Protein AF-A0A0G1UKT7-F1 (afdb_monomer_lite)

Organism: NCBI:txid1618365

Foldseek 3Di:
DDDDDDDDDDDDDDDDPPPPPVCPPLPPPVVLQVVQVVVPPPDWQLLPPPVLCVQQPVCSVVSSLQLCVQPVSTLFHFDPPDPFWTFTASNRNTDGPPPQLVLVCLVVVAQLNVQQVVLCVVVVHRGLSVCSVVSVSVSNSSRRVSCSPSRNVSRSLSVVCVVVVNFPCVRRVPSCVVSVHD

Radius of gyration: 24.05 Å; chains: 1; bounding box: 64×57×77 Å

Secondary structure (DSSP, 8-state):
------------------------PPPPHHHHHHHHHTT--S---GGGSTHHHHHHGGGHHHHHHHHHHHHTT-TT-EEEEETTEEEETTTTEEE-TTT-HHHHHHHTT-TTHHHHHHHHHHHT-SSHHHHHHTT-HHHHHHHHHHHHSHHHHHHHHHHHHHHTTT-STTT-HHHHHHTT--

Sequence (182 aa):
MMLVFGLVAIAIGFSGGKVEANARSKPEPTAVIQKVSKMNDGSINVCDDPWMEKTFGARVSEAKCVCMKESSGRKAVVGTVAFNETSVGGFQLNIEPGSMKDVMIVDAGLPGAQGLKDIYEKNGVKSCWETLAQGLSGAWAECVSVLSKPKVNFSAAKYLLDASGGKWSEHWPTAAEMCNLP

Structure (mmCIF, N/CA/C/O backbone):
data_AF-A0A0G1UKT7-F1
#
_entry.id   AF-A0A0G1UKT7-F1
#
loop_
_atom_site.group_PDB
_atom_site.id
_atom_site.type_symbol
_atom_site.label_atom_id
_atom_site.label_alt_id
_atom_site.label_comp_id
_atom_site.label_asym_id
_atom_site.label_entity_id
_atom_site.label_seq_id
_atom_site.pdbx_PDB_ins_code
_atom_site.Cartn_x
_atom_site.Cartn_y
_atom_site.Cartn_z
_atom_site.occupancy
_atom_site.B_iso_or_equiv
_atom_site.auth_seq_id
_atom_site.auth_comp_id
_atom_site.auth_asym_id
_atom_site.auth_atom_id
_atom_site.pdbx_PDB_model_num
ATOM 1 N N . MET A 1 1 ? -46.631 37.286 61.174 1.00 36.50 1 MET A N 1
ATOM 2 C CA . MET A 1 1 ? -45.785 36.076 61.255 1.00 36.50 1 MET A CA 1
ATOM 3 C C . MET A 1 1 ? -44.414 36.421 60.706 1.00 36.50 1 MET A C 1
ATOM 5 O O . MET A 1 1 ? -44.333 36.968 59.617 1.00 36.50 1 MET A O 1
ATOM 9 N N . MET A 1 2 ? -43.385 36.194 61.520 1.00 28.42 2 MET A N 1
ATOM 10 C CA . MET A 1 2 ? -41.963 36.348 61.206 1.00 28.42 2 MET A CA 1
ATOM 11 C C . MET A 1 2 ? -41.541 35.459 60.024 1.00 28.42 2 MET A C 1
ATOM 13 O O . MET A 1 2 ? -41.999 34.323 59.951 1.00 28.42 2 MET A O 1
ATOM 17 N N . LEU A 1 3 ? -40.613 35.927 59.179 1.00 34.88 3 LEU A N 1
ATOM 18 C CA . LEU A 1 3 ? -39.199 35.513 59.234 1.00 34.88 3 LEU A CA 1
ATOM 19 C C . LEU A 1 3 ? -38.354 36.258 58.181 1.00 34.88 3 LEU A C 1
ATOM 21 O O . LEU A 1 3 ? -38.526 36.103 56.977 1.00 34.88 3 LEU A O 1
ATOM 25 N N . VAL A 1 4 ? -37.431 37.068 58.698 1.00 33.91 4 VAL A N 1
ATOM 26 C CA . VAL A 1 4 ? -36.235 37.603 58.041 1.00 33.91 4 VAL A CA 1
ATOM 27 C C . VAL A 1 4 ? -35.170 36.513 58.056 1.00 33.91 4 VAL A C 1
ATOM 29 O O . VAL A 1 4 ? -34.879 36.045 59.145 1.00 33.91 4 VAL A O 1
ATOM 32 N N . PHE A 1 5 ? -34.567 36.183 56.912 1.00 38.03 5 PHE A N 1
ATOM 33 C CA . PHE A 1 5 ? -33.183 35.699 56.729 1.00 38.03 5 PHE A CA 1
ATOM 34 C C . PHE A 1 5 ? -32.898 35.858 55.221 1.00 38.03 5 PHE A C 1
ATOM 36 O O . PHE A 1 5 ? -33.716 35.453 54.408 1.00 38.03 5 PHE A O 1
ATOM 43 N N . GLY A 1 6 ? -31.856 36.511 54.720 1.00 31.06 6 GLY A N 1
ATOM 44 C CA . GLY A 1 6 ? -30.501 36.685 55.221 1.00 31.06 6 GLY A CA 1
ATOM 45 C C . GLY A 1 6 ? -29.586 36.306 54.055 1.00 31.06 6 GLY A C 1
ATOM 46 O O . GLY A 1 6 ? -29.458 35.128 53.737 1.00 31.06 6 GLY A O 1
ATOM 47 N N . LEU A 1 7 ? -29.020 37.304 53.369 1.00 37.72 7 LEU A N 1
ATOM 48 C CA . LEU A 1 7 ? -27.979 37.119 52.355 1.00 37.72 7 LEU A CA 1
ATOM 49 C C . LEU A 1 7 ? -26.794 36.397 53.001 1.00 37.72 7 LEU A C 1
ATOM 51 O O . LEU A 1 7 ? -26.145 36.953 53.885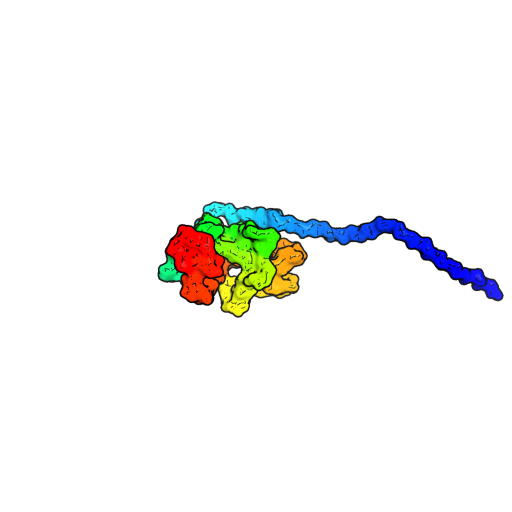 1.00 37.72 7 LEU A O 1
ATOM 55 N N . VAL A 1 8 ? -26.496 35.186 52.538 1.00 35.38 8 VAL A N 1
ATOM 56 C CA . VAL A 1 8 ? -25.230 34.517 52.833 1.00 35.38 8 VAL A CA 1
ATOM 57 C C . VAL A 1 8 ? -24.487 34.351 51.516 1.00 35.38 8 VAL A C 1
ATOM 59 O O . VAL A 1 8 ? -24.744 33.437 50.737 1.00 35.38 8 VAL A O 1
ATOM 62 N N . ALA A 1 9 ? -23.561 35.274 51.267 1.00 39.56 9 ALA A N 1
ATOM 63 C CA . ALA A 1 9 ? -22.459 35.038 50.354 1.00 39.56 9 ALA A CA 1
ATOM 64 C C . ALA A 1 9 ? -21.506 34.049 51.035 1.00 39.56 9 ALA A C 1
ATOM 66 O O . ALA A 1 9 ? -20.889 34.383 52.046 1.00 39.56 9 ALA A O 1
ATOM 67 N N . ILE A 1 10 ? -21.395 32.835 50.498 1.00 40.12 10 ILE A N 1
ATOM 68 C CA . ILE A 1 10 ? -20.317 31.920 50.868 1.00 40.12 10 ILE A CA 1
ATOM 69 C C . ILE A 1 10 ? -19.305 31.939 49.730 1.00 40.12 10 ILE A C 1
ATOM 71 O O . ILE A 1 10 ? -19.511 31.343 48.675 1.00 40.12 10 ILE A O 1
ATOM 75 N N . ALA A 1 11 ? -18.198 32.637 49.965 1.00 37.09 11 ALA A N 1
ATOM 76 C CA . ALA A 1 11 ? -16.951 32.358 49.280 1.00 37.09 11 ALA A CA 1
ATOM 77 C C . ALA A 1 11 ? -16.441 31.002 49.790 1.00 37.09 11 ALA A C 1
ATOM 79 O O . ALA A 1 11 ? -16.082 30.879 50.960 1.00 37.09 11 ALA A O 1
ATOM 80 N N . ILE A 1 12 ? -16.425 29.985 48.927 1.00 44.62 12 ILE A N 1
ATOM 81 C CA . ILE A 1 12 ? -15.667 28.755 49.173 1.00 44.62 12 ILE A CA 1
ATOM 82 C C . ILE A 1 12 ? -14.502 28.768 48.194 1.00 44.62 12 ILE A C 1
ATOM 84 O O . ILE A 1 12 ? -14.687 28.783 46.978 1.00 44.62 12 ILE A O 1
ATOM 88 N N . GLY A 1 13 ? -13.304 28.866 48.765 1.00 30.31 13 GLY A N 1
ATOM 89 C CA . GLY A 1 13 ? -12.041 28.904 48.053 1.00 30.31 13 GLY A CA 1
ATOM 90 C C . GLY A 1 13 ? -11.736 27.615 47.294 1.00 30.31 13 GLY A C 1
ATOM 91 O O . GLY A 1 13 ? -12.245 26.534 47.587 1.00 30.31 13 GLY A O 1
ATOM 92 N N . PHE A 1 14 ? -10.855 27.771 46.313 1.00 39.81 14 PHE A N 1
ATOM 93 C CA . PHE A 1 14 ? -10.220 26.704 45.561 1.00 39.81 14 PHE A CA 1
ATOM 94 C C . PHE A 1 14 ? -9.564 25.682 46.499 1.00 39.81 14 PHE A C 1
ATOM 96 O O . PHE A 1 14 ? -8.673 26.025 47.272 1.00 39.81 14 PHE A O 1
ATOM 103 N N . SER A 1 15 ? -9.927 24.411 46.356 1.00 32.94 15 SER A N 1
ATOM 104 C CA . SER A 1 15 ? -8.996 23.315 46.606 1.00 32.94 15 SER A CA 1
ATOM 105 C C . SER A 1 15 ? -9.267 22.208 45.596 1.00 32.94 15 SER A C 1
ATOM 107 O O . SER A 1 15 ? -10.415 21.859 45.324 1.00 32.94 15 SER A O 1
ATOM 109 N N . GLY A 1 16 ? -8.195 21.755 44.952 1.00 35.09 16 GLY A N 1
ATOM 110 C CA . GLY A 1 16 ? -8.222 20.936 43.751 1.00 35.09 16 GLY A CA 1
ATOM 111 C C . GLY A 1 16 ? -8.962 19.616 43.931 1.00 35.09 16 GLY A C 1
ATOM 112 O O . GLY A 1 16 ? -8.442 18.674 44.515 1.00 35.09 16 GLY A O 1
ATOM 113 N N . GLY A 1 17 ? -10.142 19.523 43.326 1.00 28.03 17 GLY A N 1
ATOM 114 C CA . GLY A 1 17 ? -10.730 18.262 42.902 1.00 28.03 17 GLY A CA 1
ATOM 115 C C . GLY A 1 17 ? -10.344 18.034 41.451 1.00 28.03 17 GLY A C 1
ATOM 116 O O . GLY A 1 17 ? -11.034 18.495 40.545 1.00 28.03 17 GLY A O 1
ATOM 117 N N . LYS A 1 18 ? -9.206 17.376 41.227 1.00 31.67 18 LYS A N 1
ATOM 118 C CA . LYS A 1 18 ? -8.837 16.840 39.918 1.00 31.67 18 LYS A CA 1
ATOM 119 C C . LYS A 1 18 ? -9.971 15.892 39.536 1.00 31.67 18 LYS A C 1
ATOM 121 O O . LYS A 1 18 ? -10.124 14.840 40.146 1.00 31.67 18 LYS A O 1
ATOM 126 N N . VAL A 1 19 ? -10.809 16.301 38.587 1.00 34.84 19 VAL A N 1
ATOM 127 C CA . VAL A 1 19 ? -11.704 15.371 37.909 1.00 34.84 19 VAL A CA 1
ATOM 128 C C . VAL A 1 19 ? -10.750 14.414 37.214 1.00 34.84 19 VAL A C 1
ATOM 130 O O . VAL A 1 19 ? -10.152 14.757 36.193 1.00 34.84 19 VAL A O 1
ATOM 133 N N . GLU A 1 20 ? -10.491 13.265 37.832 1.00 33.34 20 GLU A N 1
ATOM 134 C CA . GLU A 1 20 ? -9.871 12.144 37.152 1.00 33.34 20 GLU A CA 1
ATOM 135 C C . GLU A 1 20 ? -10.881 11.720 36.094 1.00 33.34 20 GLU A C 1
ATOM 137 O O . GLU A 1 20 ? -11.728 10.851 36.289 1.00 33.34 20 GLU A O 1
ATOM 142 N N . ALA A 1 21 ? -10.816 12.405 34.948 1.00 34.12 21 ALA A N 1
ATOM 143 C CA . ALA A 1 21 ? -11.120 11.784 33.686 1.00 34.12 21 ALA A CA 1
ATOM 144 C C . ALA A 1 21 ? -10.434 10.428 33.771 1.00 34.12 21 ALA A C 1
ATOM 146 O O . ALA A 1 21 ? -9.212 10.364 33.920 1.00 34.12 21 ALA A O 1
ATOM 147 N N . ASN A 1 22 ? -11.243 9.373 33.795 1.00 32.97 22 ASN A N 1
ATOM 148 C CA . ASN A 1 22 ? -10.787 8.006 33.700 1.00 32.97 22 ASN A CA 1
ATOM 149 C C . ASN A 1 22 ? -10.136 7.895 32.320 1.00 32.97 22 ASN A C 1
ATOM 151 O O . ASN A 1 22 ? -10.758 7.499 31.334 1.00 32.97 22 ASN A O 1
ATOM 155 N N . ALA A 1 23 ? -8.898 8.379 32.238 1.00 34.91 23 ALA A N 1
ATOM 156 C CA . ALA A 1 23 ? -7.971 8.193 31.159 1.00 34.91 23 ALA A CA 1
ATOM 157 C C . ALA A 1 23 ? -7.637 6.716 31.241 1.00 34.91 23 ALA A C 1
ATOM 159 O O . ALA A 1 23 ? -6.604 6.321 31.774 1.00 34.91 23 ALA A O 1
ATOM 160 N N . ARG A 1 24 ? -8.583 5.899 30.766 1.00 35.97 24 ARG A N 1
ATOM 161 C CA . ARG A 1 24 ? -8.331 4.545 30.318 1.00 35.97 24 ARG A CA 1
ATOM 162 C C . ARG A 1 24 ? -7.143 4.718 29.395 1.00 35.97 24 ARG A C 1
ATOM 164 O O . ARG A 1 24 ? -7.291 5.301 28.320 1.00 35.97 24 ARG A O 1
ATOM 171 N N . SER A 1 25 ? -5.964 4.410 29.926 1.00 40.16 25 SER A N 1
ATOM 172 C CA . SER A 1 25 ? -4.689 4.699 29.297 1.00 40.16 25 SER A CA 1
ATOM 173 C C . SER A 1 25 ? -4.819 4.219 27.866 1.00 40.16 25 SER A C 1
ATOM 175 O O . SER A 1 25 ? -5.184 3.060 27.640 1.00 40.16 25 SER A O 1
ATOM 177 N N . LYS A 1 26 ? -4.667 5.142 26.902 1.00 40.84 26 LYS A N 1
ATOM 178 C CA . LYS A 1 26 ? -4.658 4.762 25.489 1.00 40.84 26 LYS A CA 1
ATOM 179 C C . LYS A 1 26 ? -3.695 3.580 25.416 1.00 40.84 26 LYS A C 1
ATOM 181 O O . LYS A 1 26 ? -2.580 3.736 25.919 1.00 40.84 26 LYS A O 1
ATOM 186 N N . PRO A 1 27 ? -4.120 2.401 24.929 1.00 40.78 27 PRO A N 1
ATOM 187 C CA . PRO A 1 27 ? -3.204 1.280 24.850 1.00 40.78 27 PRO A CA 1
ATOM 188 C C . PRO A 1 27 ? -1.996 1.782 24.075 1.00 40.78 27 PRO A C 1
ATOM 190 O O . PRO A 1 27 ? -2.161 2.325 22.980 1.00 40.78 27 PRO A O 1
ATOM 193 N N . GLU A 1 28 ? -0.818 1.713 24.700 1.00 40.47 28 GLU A N 1
ATOM 194 C CA . GLU A 1 28 ? 0.398 2.211 24.075 1.00 40.47 28 GLU A CA 1
ATOM 195 C C . GLU A 1 28 ? 0.493 1.581 22.681 1.00 40.47 28 GLU A C 1
ATOM 197 O O . GLU A 1 28 ? 0.235 0.374 22.560 1.00 40.47 28 GLU A O 1
ATOM 202 N N . PRO A 1 29 ? 0.834 2.355 21.634 1.00 45.88 29 PRO A N 1
ATOM 203 C CA . PRO A 1 29 ? 0.966 1.841 20.271 1.00 45.88 29 PRO A CA 1
ATOM 204 C C . PRO A 1 29 ? 1.728 0.508 20.238 1.00 45.88 29 PRO A C 1
ATOM 206 O O . PRO A 1 29 ? 1.308 -0.443 19.582 1.00 45.88 29 PRO A O 1
ATOM 209 N N . THR A 1 30 ? 2.752 0.389 21.084 1.00 43.41 30 THR A N 1
ATOM 210 C CA . THR A 1 30 ? 3.555 -0.804 21.364 1.00 43.41 30 THR A CA 1
ATOM 211 C C . THR A 1 30 ? 2.744 -2.071 21.665 1.00 43.41 30 THR A C 1
ATOM 213 O O . THR A 1 30 ? 3.028 -3.126 21.100 1.00 43.41 30 THR A O 1
ATOM 216 N N . ALA A 1 31 ? 1.722 -2.009 22.522 1.00 40.12 31 ALA A N 1
ATOM 217 C CA . ALA A 1 31 ? 0.945 -3.180 22.938 1.00 40.12 31 ALA A CA 1
ATOM 218 C C . ALA A 1 31 ? 0.014 -3.688 21.823 1.00 40.12 31 ALA A C 1
ATOM 220 O O . ALA A 1 31 ? -0.201 -4.895 21.678 1.00 40.12 31 ALA A O 1
ATOM 221 N N . VAL A 1 32 ? -0.512 -2.777 20.999 1.00 48.88 32 VAL A N 1
ATOM 222 C CA . VAL A 1 32 ? -1.341 -3.145 19.844 1.00 48.88 32 VAL A CA 1
ATOM 223 C C . VAL A 1 32 ? -0.471 -3.662 18.697 1.00 48.88 32 VAL A C 1
ATOM 225 O O . VAL A 1 32 ? -0.798 -4.694 18.111 1.00 48.88 32 VAL A O 1
ATOM 228 N N . ILE A 1 33 ? 0.688 -3.037 18.460 1.00 48.47 33 ILE A N 1
ATOM 229 C CA . ILE A 1 33 ? 1.717 -3.512 17.523 1.00 48.47 33 ILE A CA 1
ATOM 230 C C . ILE A 1 33 ? 2.153 -4.940 17.886 1.00 48.47 33 ILE A C 1
ATOM 232 O O . ILE A 1 33 ? 2.170 -5.815 17.025 1.00 48.47 33 ILE A O 1
ATOM 236 N N . GLN A 1 34 ? 2.408 -5.233 19.167 1.00 42.84 34 GLN A N 1
ATOM 237 C CA . GLN A 1 34 ? 2.779 -6.582 19.619 1.00 42.84 34 GLN A CA 1
ATOM 238 C C . GLN A 1 34 ? 1.695 -7.639 19.359 1.00 42.84 34 GLN A C 1
ATOM 240 O O . GLN A 1 34 ? 2.024 -8.796 19.086 1.00 42.84 34 GLN A O 1
ATOM 245 N N . LYS A 1 35 ? 0.408 -7.273 19.425 1.00 46.91 35 LYS A N 1
ATOM 246 C CA . LYS A 1 35 ? -0.701 -8.199 19.146 1.00 46.91 35 LYS A CA 1
ATOM 247 C C . LYS A 1 35 ? -0.808 -8.532 17.655 1.00 46.91 35 LYS A C 1
ATOM 249 O O . LYS A 1 35 ? -1.110 -9.675 17.323 1.00 46.91 35 LYS A O 1
ATOM 254 N N . VAL A 1 36 ? -0.512 -7.573 16.774 1.00 48.56 36 VAL A N 1
ATOM 255 C CA . VAL A 1 36 ? -0.452 -7.795 15.318 1.00 48.56 36 VAL A CA 1
ATOM 256 C C . VAL A 1 36 ? 0.793 -8.603 14.932 1.00 48.56 36 VAL A C 1
ATOM 258 O O . VAL A 1 36 ? 0.693 -9.552 14.159 1.00 48.56 36 VAL A O 1
ATOM 261 N N . SER A 1 37 ? 1.945 -8.323 15.549 1.00 43.41 37 SER A N 1
ATOM 262 C CA . SER A 1 37 ? 3.204 -9.043 15.301 1.00 43.41 37 SER A CA 1
ATOM 263 C C . SER A 1 37 ? 3.134 -10.548 15.599 1.00 43.41 37 SER A C 1
ATOM 265 O O . SER A 1 37 ? 3.860 -11.327 14.984 1.00 43.41 37 SER A O 1
ATOM 267 N N . LYS A 1 38 ? 2.243 -10.986 16.502 1.00 43.47 38 LYS A N 1
ATOM 268 C CA . LYS A 1 38 ? 2.014 -12.411 16.817 1.00 43.47 38 LYS A CA 1
ATOM 269 C C . LYS A 1 38 ? 1.217 -13.179 15.749 1.00 43.47 38 LYS A C 1
ATOM 271 O O . LYS A 1 38 ? 1.057 -14.385 15.896 1.00 43.47 38 LYS A O 1
ATOM 276 N N . MET A 1 39 ? 0.751 -12.526 14.679 1.00 49.53 39 MET A N 1
ATOM 277 C CA . MET A 1 39 ? 0.150 -13.201 13.515 1.00 49.53 39 MET A CA 1
ATOM 278 C C . MET A 1 39 ? 1.191 -13.783 12.537 1.00 49.53 39 MET A C 1
ATOM 280 O O . MET A 1 39 ? 0.811 -14.414 11.555 1.00 49.53 39 MET A O 1
ATOM 284 N N . ASN A 1 40 ? 2.496 -13.594 12.782 1.00 50.47 40 ASN A N 1
ATOM 285 C CA . ASN A 1 40 ? 3.568 -14.274 12.046 1.00 50.47 40 ASN A CA 1
ATOM 286 C C . ASN A 1 40 ? 3.792 -15.678 12.632 1.00 50.47 40 ASN A C 1
ATOM 288 O O . ASN A 1 40 ? 4.615 -15.874 13.522 1.00 50.47 40 ASN A O 1
ATOM 292 N N . ASP A 1 41 ? 3.049 -16.655 12.123 1.00 45.75 41 ASP A N 1
ATOM 293 C CA . ASP A 1 41 ? 3.052 -18.060 12.549 1.00 45.75 41 ASP A CA 1
ATOM 294 C C . ASP A 1 41 ? 4.018 -18.964 11.753 1.00 45.75 41 ASP A C 1
ATOM 296 O O . ASP A 1 41 ? 3.887 -20.185 11.766 1.00 45.75 41 ASP A O 1
ATOM 300 N N . GLY A 1 42 ? 5.007 -18.384 11.062 1.00 47.28 42 GLY A N 1
ATOM 301 C CA . GLY A 1 42 ? 5.972 -19.139 10.248 1.00 47.28 42 GLY A CA 1
ATOM 302 C C . GLY A 1 42 ? 5.518 -19.414 8.809 1.00 47.28 42 GLY A C 1
ATOM 303 O O . GLY A 1 42 ? 6.095 -20.260 8.130 1.00 47.28 42 GLY A O 1
ATOM 304 N N . SER A 1 43 ? 4.497 -18.706 8.326 1.00 52.81 43 SER A N 1
ATOM 305 C CA . SER A 1 43 ? 3.959 -18.870 6.977 1.00 52.81 43 SER A CA 1
ATOM 306 C C . SER A 1 43 ? 4.706 -18.079 5.884 1.00 52.81 43 SER A C 1
ATOM 308 O O . SER A 1 43 ? 5.340 -17.062 6.149 1.00 52.81 43 SER A O 1
ATOM 310 N N . ILE A 1 44 ? 4.602 -18.605 4.650 1.00 58.19 44 ILE A N 1
ATOM 311 C CA . ILE A 1 44 ? 5.127 -18.134 3.348 1.00 58.19 44 ILE A CA 1
ATOM 312 C C . ILE A 1 44 ? 5.455 -16.635 3.311 1.00 58.19 44 ILE A C 1
ATOM 314 O O . ILE A 1 44 ? 4.592 -15.808 3.614 1.00 58.19 44 ILE A O 1
ATOM 318 N N . ASN A 1 45 ? 6.680 -16.322 2.870 1.00 82.50 45 ASN A N 1
ATOM 319 C CA . ASN A 1 45 ? 7.132 -14.977 2.524 1.00 82.50 45 ASN A CA 1
ATOM 320 C C . ASN A 1 45 ? 6.028 -14.234 1.756 1.00 82.50 45 ASN A C 1
ATOM 322 O O . ASN A 1 45 ? 5.648 -14.657 0.666 1.00 82.50 45 ASN A O 1
ATOM 326 N N . VAL A 1 46 ? 5.507 -13.137 2.316 1.00 87.12 46 VAL A N 1
ATOM 327 C CA . VAL A 1 46 ? 4.402 -12.386 1.702 1.00 87.12 46 VAL A CA 1
ATOM 328 C C . VAL A 1 46 ? 4.763 -11.937 0.291 1.00 87.12 46 VAL A C 1
ATOM 330 O O . VAL A 1 46 ? 3.906 -11.928 -0.582 1.00 87.12 46 VAL A O 1
ATOM 333 N N . CYS A 1 47 ? 6.039 -11.647 0.035 1.00 91.19 47 CYS A N 1
ATOM 334 C CA . CYS A 1 47 ? 6.517 -11.210 -1.269 1.00 91.19 47 CYS A CA 1
ATOM 335 C C . CYS A 1 47 ? 6.506 -12.328 -2.327 1.00 91.19 47 CYS A C 1
ATOM 337 O O . CYS A 1 47 ? 6.589 -12.037 -3.517 1.00 91.19 47 CYS A O 1
ATOM 339 N N . ASP A 1 48 ? 6.342 -13.587 -1.914 1.00 91.50 48 ASP A N 1
ATOM 340 C CA . ASP A 1 48 ? 6.156 -14.746 -2.791 1.00 91.50 48 ASP A CA 1
ATOM 341 C C . ASP A 1 48 ? 4.685 -15.180 -2.913 1.00 91.50 48 ASP A C 1
ATOM 343 O O . ASP A 1 48 ? 4.393 -16.206 -3.527 1.00 91.50 48 ASP A O 1
ATOM 347 N N . ASP A 1 49 ? 3.737 -14.413 -2.362 1.00 92.19 49 ASP A N 1
ATOM 348 C CA . ASP A 1 49 ? 2.312 -14.691 -2.536 1.00 92.19 49 ASP A CA 1
ATOM 349 C C . ASP A 1 49 ? 1.925 -14.644 -4.034 1.00 92.19 49 ASP A C 1
ATOM 351 O O . ASP A 1 49 ? 2.331 -13.713 -4.741 1.00 92.19 49 ASP A O 1
ATOM 355 N N . PRO A 1 50 ? 1.109 -15.593 -4.541 1.00 92.25 50 PRO A N 1
ATOM 356 C CA . PRO A 1 50 ? 0.693 -15.629 -5.947 1.00 92.25 50 PRO A CA 1
ATOM 357 C C . PRO A 1 50 ? 0.013 -14.346 -6.451 1.00 92.25 50 PRO A C 1
ATOM 359 O O . PRO A 1 50 ? 0.006 -14.067 -7.653 1.00 92.25 50 PRO A O 1
ATOM 362 N N . TRP A 1 51 ? -0.558 -13.529 -5.557 1.00 92.94 51 TRP A N 1
ATOM 363 C CA . TRP A 1 51 ? -1.086 -12.220 -5.934 1.00 92.94 51 TRP A CA 1
ATOM 364 C C . TRP A 1 51 ? -0.014 -11.257 -6.437 1.00 92.94 51 TRP A C 1
ATOM 366 O O . TRP A 1 51 ? -0.368 -10.338 -7.174 1.00 92.94 51 TRP A O 1
ATOM 376 N N . MET A 1 52 ? 1.262 -11.444 -6.096 1.00 95.12 52 MET A N 1
ATOM 377 C CA . MET A 1 52 ? 2.353 -10.591 -6.570 1.00 95.12 52 MET A CA 1
ATOM 378 C C . MET A 1 52 ? 2.464 -10.658 -8.100 1.00 95.12 52 MET A C 1
ATOM 380 O O . MET A 1 52 ? 2.379 -9.633 -8.776 1.00 95.12 52 MET A O 1
ATOM 384 N N . GLU A 1 53 ? 2.548 -11.867 -8.662 1.00 95.62 53 GLU A N 1
ATOM 385 C CA . GLU A 1 53 ? 2.589 -12.089 -10.117 1.00 95.62 53 GLU A CA 1
ATOM 386 C C . GLU A 1 53 ? 1.318 -11.585 -10.798 1.00 95.62 53 GLU A C 1
ATOM 388 O O . GLU A 1 53 ? 1.382 -10.866 -11.795 1.00 95.62 53 GLU A O 1
ATOM 393 N N . LYS A 1 54 ? 0.156 -11.884 -10.209 1.00 96.25 54 LYS A N 1
ATOM 394 C CA . LYS A 1 54 ? -1.138 -11.449 -10.741 1.00 96.25 54 LYS A CA 1
ATOM 395 C C . LYS A 1 54 ? -1.289 -9.926 -10.794 1.00 96.25 54 LYS A C 1
ATOM 397 O O . LYS A 1 54 ? -1.974 -9.419 -11.676 1.00 96.25 54 LYS A O 1
ATOM 402 N N . THR A 1 55 ? -0.702 -9.210 -9.839 1.00 97.12 55 THR A N 1
ATOM 403 C CA . THR A 1 55 ? -0.885 -7.759 -9.695 1.00 97.12 55 THR A CA 1
ATOM 404 C C . THR A 1 55 ? 0.127 -6.969 -10.522 1.00 97.12 55 THR A C 1
ATOM 406 O O . THR A 1 55 ? -0.234 -5.983 -11.162 1.00 97.12 55 THR A O 1
ATOM 409 N N . PHE A 1 56 ? 1.393 -7.394 -10.525 1.00 97.38 56 PHE A N 1
ATOM 410 C CA . PHE A 1 56 ? 2.483 -6.630 -11.139 1.00 97.38 56 PHE A CA 1
ATOM 411 C C . PHE A 1 56 ? 2.897 -7.142 -12.524 1.00 97.38 56 PHE A C 1
ATOM 413 O O . PHE A 1 56 ? 3.557 -6.405 -13.259 1.00 97.38 56 PHE A O 1
ATOM 420 N N . GLY A 1 57 ? 2.492 -8.356 -12.915 1.00 96.44 57 GLY A N 1
ATOM 421 C CA . GLY A 1 57 ? 2.752 -8.916 -14.242 1.00 96.44 57 GLY A CA 1
ATOM 422 C C . GLY A 1 57 ? 4.233 -8.844 -14.615 1.00 96.44 57 GLY A C 1
ATOM 423 O O . GLY A 1 57 ? 5.089 -9.353 -13.896 1.00 96.44 57 GLY A O 1
ATOM 424 N N . ALA A 1 58 ? 4.547 -8.149 -15.711 1.00 96.12 58 ALA A N 1
ATOM 425 C CA . ALA A 1 58 ? 5.921 -7.979 -16.190 1.00 96.12 58 ALA A CA 1
ATOM 426 C C . ALA A 1 58 ? 6.875 -7.333 -15.164 1.00 96.12 58 ALA A C 1
ATOM 428 O O . ALA A 1 58 ? 8.080 -7.553 -15.233 1.00 96.12 58 ALA A O 1
ATOM 429 N N . ARG A 1 59 ? 6.353 -6.573 -14.191 1.00 96.50 59 ARG A N 1
ATOM 430 C CA . ARG A 1 59 ? 7.145 -5.891 -13.153 1.00 96.50 59 ARG A CA 1
ATOM 431 C C . ARG A 1 59 ? 7.245 -6.676 -11.846 1.00 96.50 59 ARG A C 1
ATOM 433 O O . ARG A 1 59 ? 7.658 -6.126 -10.828 1.00 96.50 59 ARG A O 1
ATOM 440 N N . VAL A 1 60 ? 6.862 -7.955 -11.839 1.00 97.31 60 VAL A N 1
ATOM 441 C CA . VAL A 1 60 ? 6.843 -8.770 -10.616 1.00 97.31 60 VAL A CA 1
ATOM 442 C C . VAL A 1 60 ? 8.210 -8.845 -9.932 1.00 97.31 60 VAL A C 1
ATOM 444 O O . VAL A 1 60 ? 8.276 -8.747 -8.712 1.00 97.31 60 VAL A O 1
ATOM 447 N N . SER A 1 61 ? 9.307 -8.965 -10.683 1.00 97.00 61 SER A N 1
ATOM 448 C CA . SER A 1 61 ? 10.652 -9.052 -10.099 1.00 97.00 61 SER A CA 1
ATOM 449 C C . SER A 1 61 ? 11.039 -7.773 -9.349 1.00 97.00 61 SER A C 1
ATOM 451 O O . SER A 1 61 ? 11.610 -7.842 -8.262 1.00 97.00 61 SER A O 1
ATOM 453 N N . GLU A 1 62 ? 10.668 -6.610 -9.892 1.00 97.94 62 GLU A N 1
ATOM 454 C CA . GLU A 1 62 ? 10.863 -5.306 -9.247 1.00 97.94 62 GLU A CA 1
ATOM 455 C C . GLU A 1 62 ? 10.028 -5.213 -7.966 1.00 97.94 62 GLU A C 1
ATOM 457 O O . GLU A 1 62 ? 10.549 -4.919 -6.890 1.00 97.94 62 GLU A O 1
ATOM 462 N N . ALA A 1 63 ? 8.745 -5.567 -8.069 1.00 97.12 63 ALA A N 1
ATOM 463 C CA . ALA A 1 63 ? 7.798 -5.555 -6.962 1.00 97.12 63 ALA A CA 1
ATOM 464 C C . ALA A 1 63 ? 8.232 -6.480 -5.813 1.00 97.12 63 ALA A C 1
ATOM 466 O O . ALA A 1 63 ? 8.155 -6.097 -4.645 1.00 97.12 63 ALA A O 1
ATOM 467 N N . LYS A 1 64 ? 8.753 -7.673 -6.131 1.00 96.38 64 LYS A N 1
ATOM 468 C CA . LYS A 1 64 ? 9.337 -8.596 -5.149 1.00 96.38 64 LYS A CA 1
ATOM 469 C C . LYS A 1 64 ? 10.539 -7.981 -4.445 1.00 96.38 64 LYS A C 1
ATOM 471 O O . LYS A 1 64 ? 10.631 -8.096 -3.225 1.00 96.38 64 LYS A O 1
ATOM 476 N N . CYS A 1 65 ? 11.434 -7.317 -5.179 1.00 95.75 65 CYS A N 1
ATOM 477 C CA . CYS A 1 65 ? 12.584 -6.654 -4.572 1.00 95.75 65 CYS A CA 1
ATOM 478 C C . CYS A 1 65 ? 12.137 -5.566 -3.588 1.00 95.75 65 CYS A C 1
ATOM 480 O O . CYS A 1 65 ? 12.534 -5.615 -2.423 1.00 95.75 65 CYS A O 1
ATOM 482 N N . VAL A 1 66 ? 11.249 -4.660 -4.014 1.00 96.50 66 VAL A N 1
ATOM 483 C CA . VAL A 1 66 ? 10.729 -3.583 -3.157 1.00 96.50 66 VAL A CA 1
ATOM 484 C C . VAL A 1 66 ? 10.041 -4.159 -1.921 1.00 96.50 66 VAL A C 1
ATOM 486 O O . VAL A 1 66 ? 10.421 -3.826 -0.803 1.00 96.50 66 VAL A O 1
ATOM 489 N N . CYS A 1 67 ? 9.120 -5.112 -2.092 1.00 94.50 67 CYS A N 1
ATOM 490 C CA . CYS A 1 67 ? 8.440 -5.782 -0.981 1.00 94.50 67 CYS A CA 1
ATOM 491 C C . CYS A 1 67 ? 9.425 -6.399 0.030 1.00 94.50 67 CYS A C 1
ATOM 493 O O . CYS A 1 67 ? 9.243 -6.282 1.245 1.00 94.50 67 CYS A O 1
ATOM 495 N N . MET A 1 68 ? 10.498 -7.037 -0.452 1.00 91.69 68 MET A N 1
ATOM 496 C CA . MET A 1 68 ? 11.523 -7.627 0.410 1.00 91.69 68 MET A CA 1
ATOM 497 C C . MET A 1 68 ? 12.346 -6.572 1.153 1.00 91.69 68 MET A C 1
ATOM 499 O O . MET A 1 68 ? 12.695 -6.801 2.311 1.00 91.69 68 MET A O 1
ATOM 503 N N . LYS A 1 69 ? 12.657 -5.429 0.532 1.00 91.62 69 LYS A N 1
ATOM 504 C CA . LYS A 1 69 ? 13.379 -4.335 1.203 1.00 91.62 69 LYS A CA 1
ATOM 505 C C . LYS A 1 69 ? 12.523 -3.630 2.247 1.00 91.62 69 LYS A C 1
ATOM 507 O O . LYS A 1 69 ? 13.033 -3.329 3.319 1.00 91.62 69 LYS A O 1
ATOM 512 N N . GLU A 1 70 ? 11.234 -3.471 1.976 1.00 88.62 70 GLU A N 1
ATOM 513 C CA . GLU A 1 70 ? 10.289 -2.820 2.885 1.00 88.62 70 GLU A CA 1
ATOM 514 C C . GLU A 1 70 ? 9.921 -3.704 4.086 1.00 88.62 70 GLU A C 1
ATOM 516 O O . GLU A 1 70 ? 10.008 -3.296 5.242 1.00 88.62 70 GLU A O 1
ATOM 521 N N . SER A 1 71 ? 9.523 -4.955 3.843 1.00 86.94 71 SER A N 1
ATOM 522 C CA . SER A 1 71 ? 8.939 -5.807 4.892 1.00 86.94 71 SER A CA 1
ATOM 523 C C . SER A 1 71 ? 9.830 -6.961 5.346 1.00 86.94 71 SER A C 1
ATOM 525 O O . SER A 1 71 ? 9.529 -7.612 6.355 1.00 86.94 71 SER A O 1
ATOM 527 N N . SER A 1 72 ? 10.914 -7.250 4.618 1.00 85.38 72 SER A N 1
ATOM 528 C CA . SER A 1 72 ? 11.679 -8.500 4.754 1.00 85.38 72 SER A CA 1
ATOM 529 C C . SER A 1 72 ? 10.808 -9.754 4.584 1.00 85.38 72 SER A C 1
ATOM 531 O O . SER A 1 72 ? 11.066 -10.781 5.206 1.00 85.38 72 SER A O 1
ATOM 533 N N . GLY A 1 73 ? 9.739 -9.662 3.786 1.00 81.31 73 GLY A N 1
ATOM 534 C CA . GLY A 1 73 ? 8.856 -10.789 3.483 1.00 81.31 73 GLY A CA 1
ATOM 535 C C . GLY A 1 73 ? 7.806 -11.116 4.545 1.00 81.31 73 GLY A C 1
ATOM 536 O O . GLY A 1 73 ? 7.114 -12.131 4.461 1.00 81.31 73 GLY A O 1
ATOM 537 N N . ARG A 1 74 ? 7.655 -10.270 5.562 1.00 76.06 74 ARG A N 1
ATOM 538 C CA . ARG A 1 74 ? 6.745 -10.501 6.691 1.00 76.06 74 ARG A CA 1
ATOM 539 C C . ARG A 1 74 ? 5.318 -10.034 6.355 1.00 76.06 74 ARG A C 1
ATOM 541 O O . ARG A 1 74 ? 5.120 -8.910 5.904 1.00 76.06 74 ARG A O 1
ATOM 548 N N . LYS A 1 75 ? 4.309 -10.870 6.639 1.00 64.50 75 LYS A N 1
ATOM 549 C CA . LYS A 1 75 ? 2.898 -10.640 6.249 1.00 64.50 75 LYS A CA 1
ATOM 550 C C . LYS A 1 75 ? 2.233 -9.432 6.906 1.00 64.50 75 LYS A C 1
ATOM 552 O O . LYS A 1 75 ? 1.472 -8.728 6.253 1.00 64.50 75 LYS A O 1
ATOM 557 N N . ALA A 1 76 ? 2.501 -9.206 8.186 1.00 60.47 76 ALA A N 1
ATOM 558 C CA . ALA A 1 76 ? 1.864 -8.155 8.974 1.00 60.47 76 ALA A CA 1
ATOM 559 C C . ALA A 1 76 ? 2.926 -7.376 9.755 1.00 60.47 76 ALA A C 1
ATOM 561 O O . ALA A 1 76 ? 2.987 -7.425 10.983 1.00 60.47 76 ALA A O 1
ATOM 562 N N . VAL A 1 77 ? 3.825 -6.703 9.034 1.00 58.25 77 VAL A N 1
ATOM 563 C CA . VAL A 1 77 ? 4.726 -5.736 9.670 1.00 58.25 77 VAL A CA 1
ATOM 564 C C . VAL A 1 77 ? 3.944 -4.461 9.888 1.00 58.25 77 VAL A C 1
ATOM 566 O O . VAL A 1 77 ? 3.491 -3.842 8.927 1.00 58.25 77 VAL A O 1
ATOM 569 N N . VAL A 1 78 ? 3.800 -4.105 11.158 1.00 60.28 78 VAL A N 1
ATOM 570 C CA . VAL A 1 78 ? 3.434 -2.762 11.585 1.00 60.28 78 VAL A CA 1
ATOM 571 C C . VAL A 1 78 ? 4.745 -2.085 11.960 1.00 60.28 78 VAL A C 1
ATOM 573 O O . VAL A 1 78 ? 5.292 -2.341 13.034 1.00 60.28 78 VAL A O 1
ATOM 576 N N . GLY A 1 79 ? 5.308 -1.330 11.022 1.00 53.38 79 GLY A N 1
ATOM 577 C CA . GLY A 1 79 ? 6.499 -0.520 11.247 1.00 53.38 79 GLY A CA 1
ATOM 578 C C . GLY A 1 79 ? 6.104 0.844 11.801 1.00 53.38 79 GLY A C 1
ATOM 579 O O . GLY A 1 79 ? 5.083 1.397 11.403 1.00 53.38 79 GLY A O 1
ATOM 580 N N . THR A 1 80 ? 6.897 1.392 12.717 1.00 50.97 80 THR A N 1
ATOM 581 C CA . THR A 1 80 ? 6.815 2.808 13.092 1.00 50.97 80 THR A CA 1
ATOM 582 C C . THR A 1 80 ? 8.022 3.497 12.477 1.00 50.97 80 THR A C 1
ATOM 584 O O . THR A 1 80 ? 9.144 3.265 12.924 1.00 50.97 80 THR A O 1
ATOM 587 N N . VAL A 1 81 ? 7.802 4.284 11.423 1.00 49.28 81 VAL A N 1
ATOM 588 C CA . VAL A 1 81 ? 8.873 5.027 10.731 1.00 49.28 81 VAL A CA 1
ATOM 589 C C . VAL A 1 81 ? 9.142 6.353 11.455 1.00 49.28 81 VAL A C 1
ATOM 591 O O . VAL A 1 81 ? 10.291 6.763 11.605 1.00 49.28 81 VAL A O 1
ATOM 594 N N . ALA A 1 82 ? 8.091 6.960 12.018 1.00 50.69 82 ALA A N 1
ATOM 595 C CA . ALA A 1 82 ? 8.128 8.151 12.864 1.00 50.69 82 ALA A CA 1
ATOM 596 C C . ALA A 1 82 ? 7.028 8.090 13.944 1.00 50.69 82 ALA A C 1
ATOM 598 O O . ALA A 1 82 ? 6.109 7.281 13.855 1.00 50.69 82 ALA A O 1
ATOM 599 N N . PHE A 1 83 ? 7.080 8.966 14.958 1.00 42.53 83 PHE A N 1
ATOM 600 C CA . PHE A 1 83 ? 6.189 8.934 16.139 1.00 42.53 83 PHE A CA 1
ATOM 601 C C . PHE A 1 83 ? 4.672 8.966 15.813 1.00 42.53 83 PHE A C 1
ATOM 603 O O . PHE A 1 83 ? 3.868 8.599 16.664 1.00 42.53 83 PHE A O 1
ATOM 610 N N . ASN A 1 84 ? 4.285 9.358 14.588 1.00 53.72 84 ASN A N 1
ATOM 611 C CA . ASN A 1 84 ? 2.898 9.432 14.101 1.00 53.72 84 ASN A CA 1
ATOM 612 C C . ASN A 1 84 ? 2.666 8.701 12.764 1.00 53.72 84 ASN A C 1
ATOM 614 O O . ASN A 1 84 ? 1.649 8.927 12.113 1.00 53.72 84 ASN A O 1
ATOM 618 N N . GLU A 1 85 ? 3.599 7.852 12.341 1.00 59.97 85 GLU A N 1
ATOM 619 C CA . GLU A 1 85 ? 3.534 7.162 11.056 1.00 59.97 85 GLU A CA 1
ATOM 620 C C . GLU A 1 85 ? 3.594 5.661 11.292 1.00 59.97 85 GLU A C 1
ATOM 622 O O . GLU A 1 85 ? 4.528 5.145 11.915 1.00 59.97 85 GLU A O 1
ATOM 627 N N . THR A 1 86 ? 2.567 4.959 10.819 1.00 74.44 86 THR A N 1
ATOM 628 C CA . THR A 1 86 ? 2.513 3.503 10.899 1.00 74.44 86 THR A CA 1
ATOM 629 C C . THR A 1 86 ? 2.440 2.890 9.514 1.00 74.44 86 THR A C 1
ATOM 631 O O . THR A 1 86 ? 1.472 3.107 8.795 1.00 74.44 86 THR A O 1
ATOM 634 N N . SER A 1 87 ? 3.421 2.071 9.162 1.00 79.31 87 SER A N 1
ATOM 635 C CA . SER A 1 87 ? 3.509 1.428 7.853 1.00 79.31 87 SER A CA 1
ATOM 636 C C . SER A 1 87 ? 3.051 -0.026 7.927 1.00 79.31 87 SER A C 1
ATOM 638 O O . SER A 1 87 ? 3.388 -0.743 8.873 1.00 79.31 87 SER A O 1
ATOM 640 N N . VAL A 1 88 ? 2.249 -0.469 6.952 1.00 84.50 88 VAL A N 1
ATOM 641 C CA . VAL A 1 88 ? 1.530 -1.754 7.025 1.00 84.50 88 VAL A CA 1
ATOM 642 C C . VAL A 1 88 ? 1.771 -2.657 5.811 1.00 84.50 88 VAL A C 1
ATOM 644 O O . VAL A 1 88 ? 1.667 -2.239 4.655 1.00 84.50 88 VAL A O 1
ATOM 647 N N . GLY A 1 89 ? 2.021 -3.942 6.085 1.00 86.69 89 GLY A N 1
ATOM 648 C CA . GLY A 1 89 ? 2.049 -5.026 5.095 1.00 86.69 89 GLY A CA 1
ATOM 649 C C . GLY A 1 89 ? 3.339 -5.113 4.270 1.00 86.69 89 GLY A C 1
ATOM 650 O O . GLY A 1 89 ? 4.367 -4.547 4.642 1.00 86.69 89 GLY A O 1
ATOM 651 N N . GLY A 1 90 ? 3.290 -5.849 3.154 1.00 88.56 90 GLY A N 1
ATOM 652 C CA . GLY A 1 90 ? 4.464 -6.172 2.327 1.00 88.56 90 GLY A CA 1
ATOM 653 C C . GLY A 1 90 ? 5.170 -4.955 1.718 1.00 88.56 90 GLY A C 1
ATOM 654 O O . GLY A 1 90 ? 6.394 -4.916 1.687 1.00 88.56 90 GLY A O 1
ATOM 655 N N . PHE A 1 91 ? 4.403 -3.945 1.305 1.00 91.88 91 PHE A N 1
ATOM 656 C CA . PHE A 1 91 ? 4.901 -2.671 0.773 1.00 91.88 91 PHE A CA 1
ATOM 657 C C . PHE A 1 91 ? 4.914 -1.542 1.809 1.00 91.88 91 PHE A C 1
ATOM 659 O O . PHE A 1 91 ? 5.002 -0.385 1.418 1.00 91.88 91 PHE A O 1
ATOM 666 N N . GLN A 1 92 ? 4.767 -1.847 3.107 1.00 87.88 92 GLN A N 1
ATOM 667 C CA . GLN A 1 92 ? 4.836 -0.845 4.182 1.00 87.88 92 GLN A CA 1
ATOM 668 C C . GLN A 1 92 ? 4.017 0.422 3.864 1.00 87.88 92 GLN A C 1
ATOM 670 O O . GLN A 1 92 ? 4.517 1.540 3.842 1.00 87.88 92 GLN A O 1
ATOM 675 N N . LEU A 1 93 ? 2.722 0.250 3.578 1.00 87.75 93 LEU A N 1
ATOM 676 C CA . LEU A 1 93 ? 1.844 1.375 3.255 1.00 87.75 93 LEU A CA 1
ATOM 677 C C . LEU A 1 93 ? 1.661 2.261 4.487 1.00 87.75 93 LEU A C 1
ATOM 679 O O . LEU A 1 93 ? 1.117 1.805 5.492 1.00 87.75 93 LEU A O 1
ATOM 683 N N . ASN A 1 94 ? 2.104 3.510 4.384 1.00 83.81 94 ASN A N 1
ATOM 684 C CA . ASN A 1 94 ? 2.004 4.498 5.453 1.00 83.81 94 ASN A CA 1
ATOM 685 C C . ASN A 1 94 ? 0.550 4.859 5.771 1.00 83.81 94 ASN A C 1
ATOM 687 O O . ASN A 1 94 ? -0.233 5.218 4.888 1.00 83.81 94 ASN A O 1
ATOM 691 N N . ILE A 1 95 ? 0.232 4.804 7.058 1.00 80.75 95 ILE A N 1
ATOM 692 C CA . ILE A 1 95 ? -0.988 5.292 7.682 1.00 80.75 95 ILE A CA 1
ATOM 693 C C . ILE A 1 95 ? -0.561 6.401 8.639 1.00 80.75 95 ILE A C 1
ATOM 695 O O . ILE A 1 95 ? 0.014 6.150 9.700 1.00 80.75 95 ILE A O 1
ATOM 699 N N . GLU A 1 96 ? -0.822 7.635 8.237 1.00 75.94 96 GLU A N 1
ATOM 700 C CA . GLU A 1 96 ? -0.434 8.845 8.958 1.00 75.94 96 GLU A CA 1
ATOM 701 C C . GLU A 1 96 ? -1.501 9.936 8.742 1.00 75.94 96 GLU A C 1
ATOM 703 O O . GLU A 1 96 ? -2.288 9.854 7.783 1.00 75.94 96 GLU A O 1
ATOM 708 N N . PRO A 1 97 ? -1.550 10.968 9.605 1.00 67.69 97 PRO A N 1
ATOM 709 C CA . PRO A 1 97 ? -2.443 12.103 9.405 1.00 67.69 97 PRO A CA 1
ATOM 710 C C . PRO A 1 97 ? -2.244 12.742 8.018 1.00 67.69 97 PRO A C 1
ATOM 712 O O . PRO A 1 97 ? -1.146 13.164 7.676 1.00 67.69 97 PRO A O 1
ATOM 715 N N . GLY A 1 98 ? -3.312 12.852 7.223 1.00 63.03 98 GLY A N 1
ATOM 716 C CA . GLY A 1 98 ? -3.316 13.598 5.953 1.00 63.03 98 GLY A CA 1
ATOM 717 C C . GLY A 1 98 ? -2.805 12.855 4.707 1.00 63.03 98 GLY A C 1
ATOM 718 O O . GLY A 1 98 ? -3.205 13.220 3.609 1.00 63.03 98 GLY A O 1
ATOM 719 N N . SER A 1 99 ? -2.005 11.797 4.853 1.00 65.44 99 SER A N 1
ATOM 720 C CA . SER A 1 99 ? -1.502 10.962 3.736 1.00 65.44 99 SER A CA 1
ATOM 721 C C . SER A 1 99 ? -2.472 9.842 3.343 1.00 65.44 99 SER A C 1
ATOM 723 O O . SER A 1 99 ? -2.505 9.418 2.193 1.00 65.44 99 SER A O 1
ATOM 725 N N . MET A 1 100 ? -3.270 9.379 4.318 1.00 67.19 100 MET A N 1
ATOM 726 C CA . MET A 1 100 ? -4.419 8.464 4.219 1.00 67.19 100 MET A CA 1
ATOM 727 C C . MET A 1 100 ? -4.422 7.498 3.009 1.00 67.19 100 MET A C 1
ATOM 729 O O . MET A 1 100 ? -5.387 7.442 2.241 1.00 67.19 100 MET A O 1
ATOM 733 N N . LYS A 1 101 ? -3.360 6.694 2.827 1.00 80.19 101 LYS A N 1
ATOM 734 C CA . LYS A 1 101 ? 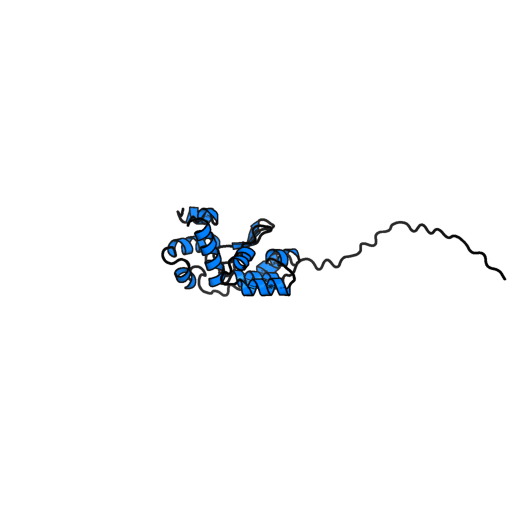-3.285 5.680 1.748 1.00 80.19 101 LYS A CA 1
ATOM 735 C C . LYS A 1 101 ? -4.401 4.628 1.852 1.00 80.19 101 LYS A C 1
ATOM 737 O O . LYS A 1 101 ? -4.787 4.011 0.863 1.00 80.19 101 LYS A O 1
ATOM 742 N N . ASP A 1 102 ? -4.953 4.439 3.042 1.00 76.81 102 ASP A N 1
ATOM 743 C CA . ASP A 1 102 ? -6.154 3.654 3.314 1.00 76.81 102 ASP A CA 1
ATOM 744 C C . ASP A 1 102 ? -7.437 4.309 2.772 1.00 76.81 102 ASP A C 1
ATOM 746 O O . ASP A 1 102 ? -8.320 3.609 2.279 1.00 76.81 102 ASP A O 1
ATOM 750 N N . VAL A 1 103 ? -7.533 5.640 2.789 1.00 83.88 103 VAL A N 1
ATOM 751 C CA . VAL A 1 103 ? -8.632 6.383 2.148 1.00 83.88 103 VAL A CA 1
ATOM 752 C C . VAL A 1 103 ? -8.513 6.314 0.631 1.00 83.88 103 VAL A C 1
ATOM 754 O O . VAL A 1 103 ? -9.508 6.058 -0.034 1.00 83.88 103 VAL A O 1
ATOM 757 N N . MET A 1 104 ? -7.301 6.392 0.075 1.00 88.56 104 MET A N 1
ATOM 758 C CA . MET A 1 104 ? -7.082 6.152 -1.359 1.00 88.56 104 MET A CA 1
ATOM 759 C C . MET A 1 104 ? -7.632 4.786 -1.805 1.00 88.56 104 MET A C 1
ATOM 761 O O . MET A 1 104 ? -8.267 4.700 -2.852 1.00 88.56 104 MET A O 1
ATOM 765 N N . ILE A 1 105 ? -7.429 3.718 -1.020 1.00 89.25 105 ILE A N 1
ATOM 766 C CA . ILE A 1 105 ? -7.999 2.388 -1.315 1.00 89.25 105 ILE A CA 1
ATOM 767 C C . ILE A 1 105 ? -9.526 2.458 -1.412 1.00 89.25 105 ILE A C 1
ATOM 769 O O . ILE A 1 105 ? -10.116 1.850 -2.307 1.00 89.25 105 ILE A O 1
ATOM 773 N N . VAL A 1 106 ? -10.157 3.191 -0.495 1.00 90.31 106 VAL A N 1
ATOM 774 C CA . VAL A 1 106 ? -11.609 3.379 -0.441 1.00 90.31 106 VAL A CA 1
ATOM 775 C C . VAL A 1 106 ? -12.118 4.198 -1.629 1.00 90.31 106 VAL A C 1
ATOM 777 O O . VAL A 1 106 ? -13.062 3.762 -2.294 1.00 90.31 106 VAL A O 1
ATOM 780 N N . ASP A 1 107 ? -11.479 5.329 -1.917 1.00 89.81 107 ASP A N 1
ATOM 781 C CA . ASP A 1 107 ? -11.884 6.282 -2.953 1.00 89.81 107 ASP A CA 1
ATOM 782 C C . ASP A 1 107 ? -11.683 5.718 -4.362 1.00 89.81 107 ASP A C 1
ATOM 784 O O . ASP A 1 107 ? -12.566 5.828 -5.211 1.00 89.81 107 ASP A O 1
ATOM 788 N N . ALA A 1 108 ? -10.558 5.039 -4.602 1.00 89.62 108 ALA A N 1
ATOM 789 C CA . ALA A 1 108 ? -10.268 4.390 -5.879 1.00 89.62 108 ALA A CA 1
ATOM 790 C C . ALA A 1 108 ? -10.997 3.042 -6.056 1.00 89.62 108 ALA A C 1
ATOM 792 O O . ALA A 1 108 ? -10.838 2.385 -7.085 1.00 89.62 108 ALA A O 1
ATOM 793 N N . GLY A 1 109 ? -11.789 2.599 -5.069 1.00 92.56 109 GLY A N 1
ATOM 794 C CA . GLY A 1 109 ? -12.551 1.350 -5.147 1.00 92.56 109 GLY A CA 1
ATOM 795 C C . GLY A 1 109 ? -11.674 0.098 -5.257 1.00 92.56 109 GLY A C 1
ATOM 796 O O . GLY A 1 109 ? -12.071 -0.891 -5.878 1.00 92.56 109 GLY A O 1
ATOM 797 N N . LEU A 1 110 ? -10.472 0.133 -4.677 1.00 94.69 110 LEU A N 1
ATOM 798 C CA . LEU A 1 110 ? -9.506 -0.959 -4.758 1.00 94.69 110 LEU A CA 1
ATOM 799 C C . LEU A 1 110 ? -9.944 -2.166 -3.909 1.00 94.69 110 LEU A C 1
ATOM 801 O O . LEU A 1 110 ? -10.782 -2.048 -3.006 1.00 94.69 110 LEU A O 1
ATOM 805 N N . PRO A 1 111 ? -9.376 -3.364 -4.146 1.00 94.44 111 PRO A N 1
ATOM 806 C CA . PRO A 1 111 ? -9.599 -4.505 -3.268 1.00 94.44 111 PRO A CA 1
ATOM 807 C C . PRO A 1 111 ? -9.389 -4.146 -1.795 1.00 94.44 111 PRO A C 1
ATOM 809 O O . PRO A 1 111 ? -8.357 -3.598 -1.433 1.00 94.44 111 PRO A O 1
ATOM 812 N N . GLY A 1 112 ? -10.359 -4.490 -0.945 1.00 90.25 112 GLY A N 1
ATOM 813 C CA . GLY A 1 112 ? -10.350 -4.132 0.479 1.00 90.25 112 GLY A CA 1
ATOM 814 C C . GLY A 1 112 ? -11.188 -2.900 0.824 1.00 90.25 112 GLY A C 1
ATOM 815 O O . GLY A 1 112 ? -11.555 -2.765 1.988 1.00 90.25 112 GLY A O 1
ATOM 816 N N . ALA A 1 113 ? -11.583 -2.081 -0.161 1.00 94.19 113 ALA A N 1
ATOM 817 C CA . ALA A 1 113 ? -12.370 -0.863 0.048 1.00 94.19 113 ALA A CA 1
ATOM 818 C C . ALA A 1 113 ? -13.630 -1.092 0.891 1.00 94.19 113 ALA A C 1
ATOM 820 O O . ALA A 1 113 ? -13.845 -0.365 1.851 1.00 94.19 113 ALA A O 1
ATOM 821 N N . GLN A 1 114 ? -14.433 -2.119 0.584 1.00 95.25 114 GLN A N 1
ATOM 822 C CA . GLN A 1 114 ? -15.661 -2.371 1.347 1.00 95.25 114 GLN A CA 1
ATOM 823 C C . GLN A 1 114 ? -15.371 -2.711 2.813 1.00 95.25 114 GLN A C 1
ATOM 825 O O . GLN A 1 114 ? -16.001 -2.154 3.696 1.00 95.25 114 GLN A O 1
ATOM 830 N N . GLY A 1 115 ? -14.366 -3.550 3.081 1.00 94.31 115 GLY A N 1
ATOM 831 C CA . GLY A 1 115 ? -14.005 -3.891 4.458 1.00 94.31 115 GLY A CA 1
ATOM 832 C C . GLY A 1 115 ? -13.523 -2.679 5.258 1.00 94.31 115 GLY A C 1
ATOM 833 O O . GLY A 1 115 ? -13.812 -2.583 6.444 1.00 94.31 115 GLY A O 1
ATOM 834 N N . LEU A 1 116 ? -12.826 -1.737 4.613 1.00 94.69 116 LEU A N 1
ATOM 835 C CA . LEU A 1 116 ? -12.445 -0.469 5.238 1.00 94.69 116 LEU A CA 1
ATOM 836 C C . LEU A 1 116 ? -13.665 0.436 5.466 1.00 94.69 116 LEU A C 1
ATOM 838 O O . LEU A 1 116 ? -13.830 0.935 6.574 1.00 94.69 116 LEU A O 1
ATOM 842 N N . LYS A 1 117 ? -14.557 0.581 4.474 1.00 95.50 117 LYS A N 1
ATOM 843 C CA . LYS A 1 117 ? -15.821 1.333 4.610 1.00 95.50 117 LYS A CA 1
ATOM 844 C C . LYS A 1 117 ? -16.667 0.816 5.771 1.00 95.50 117 LYS A C 1
ATOM 846 O O . LYS A 1 117 ? -17.091 1.609 6.603 1.00 95.50 117 LYS A O 1
ATOM 851 N N . ASP A 1 118 ? -16.823 -0.501 5.886 1.00 96.81 118 ASP A N 1
ATOM 852 C CA . ASP A 1 118 ? -17.589 -1.124 6.968 1.00 96.81 118 ASP A CA 1
ATOM 853 C C . ASP A 1 118 ? -16.989 -0.783 8.345 1.00 96.81 118 ASP A C 1
ATOM 855 O O . ASP A 1 118 ? -17.718 -0.474 9.289 1.00 96.81 118 ASP A O 1
ATOM 859 N N . ILE A 1 119 ? -15.654 -0.797 8.473 1.00 95.00 119 ILE A N 1
ATOM 860 C CA . ILE A 1 119 ? -14.960 -0.393 9.707 1.00 95.00 119 ILE A CA 1
ATOM 861 C C . ILE A 1 119 ? -15.202 1.094 9.991 1.00 95.00 119 ILE A C 1
ATOM 863 O O . ILE A 1 119 ? -15.456 1.459 11.141 1.00 95.00 119 ILE A O 1
ATOM 867 N N . TYR A 1 120 ? -15.129 1.943 8.968 1.00 94.38 120 TYR A N 1
ATOM 868 C CA . TYR A 1 120 ? -15.293 3.391 9.094 1.00 94.38 120 TYR A CA 1
ATOM 869 C C . TYR A 1 120 ? -16.698 3.753 9.566 1.00 94.38 120 TYR A C 1
ATOM 871 O O . TYR A 1 120 ? -16.855 4.435 10.579 1.00 94.38 120 TYR A O 1
ATOM 879 N N . GLU A 1 121 ? -17.713 3.206 8.904 1.00 96.31 121 GLU 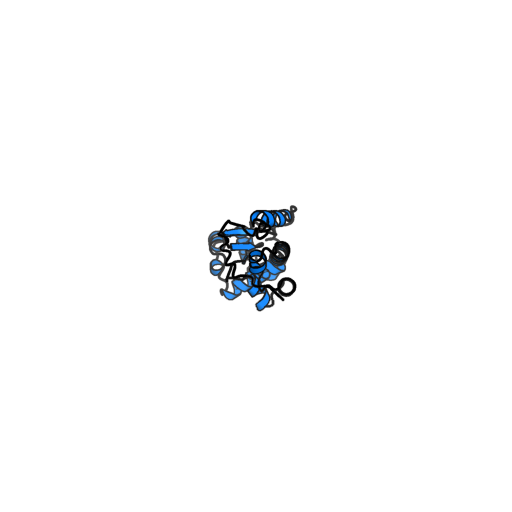A N 1
ATOM 880 C CA . GLU A 1 121 ? -19.124 3.413 9.227 1.00 96.31 121 GLU A CA 1
ATOM 881 C C . GLU A 1 121 ? -19.466 2.889 10.624 1.00 96.31 121 GLU A C 1
ATOM 883 O O . GLU A 1 121 ? -20.044 3.614 11.434 1.00 96.31 121 GLU A O 1
ATOM 888 N N . LYS A 1 122 ? -19.036 1.664 10.954 1.00 96.81 122 LYS A N 1
ATOM 889 C CA . LYS A 1 122 ? -19.271 1.038 12.266 1.00 96.81 122 LYS A CA 1
ATOM 890 C C . LYS A 1 122 ? -18.710 1.859 13.428 1.00 96.81 122 LYS A C 1
ATOM 892 O O . LYS A 1 122 ? -19.268 1.816 14.523 1.00 96.81 122 LYS A O 1
ATOM 897 N N . ASN A 1 123 ? -17.593 2.555 13.217 1.00 94.38 123 ASN A N 1
ATOM 898 C CA . ASN A 1 123 ? -16.875 3.270 14.272 1.00 94.38 123 ASN A CA 1
ATOM 899 C C . ASN A 1 123 ? -17.017 4.799 14.190 1.00 94.38 123 ASN A C 1
ATOM 901 O O . ASN A 1 123 ? -16.466 5.491 15.042 1.00 94.38 123 ASN A O 1
ATOM 905 N N . GLY A 1 124 ? -17.741 5.332 13.200 1.00 94.31 124 GLY A N 1
ATOM 906 C CA . GLY A 1 124 ? -17.907 6.776 13.014 1.00 94.31 124 GLY A CA 1
ATOM 907 C C . GLY A 1 124 ? -16.600 7.508 12.691 1.00 94.31 124 GLY A C 1
ATOM 908 O O . GLY A 1 1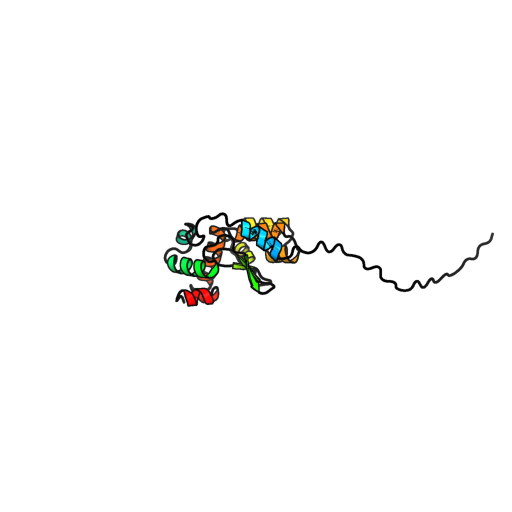24 ? -16.397 8.629 13.154 1.00 94.31 124 GLY A O 1
ATOM 909 N N . VAL A 1 125 ? -15.707 6.874 11.927 1.00 92.12 125 VAL A N 1
ATOM 910 C CA . VAL A 1 125 ? -14.405 7.428 11.512 1.00 92.12 125 VAL A CA 1
ATOM 911 C C . VAL A 1 125 ? -14.313 7.526 9.990 1.00 92.12 125 VAL A C 1
ATOM 913 O O . VAL A 1 125 ? -15.149 6.970 9.284 1.00 92.12 125 VAL A O 1
ATOM 916 N N . LYS A 1 126 ? -13.293 8.208 9.466 1.00 90.19 126 LYS A N 1
ATOM 917 C CA . LYS A 1 126 ? -13.046 8.341 8.016 1.00 90.19 126 LYS A CA 1
ATOM 918 C C . LYS A 1 126 ? -11.784 7.640 7.523 1.00 90.19 126 LYS A C 1
ATOM 920 O O . LYS A 1 126 ? -11.566 7.568 6.320 1.00 90.19 126 LYS A O 1
ATOM 92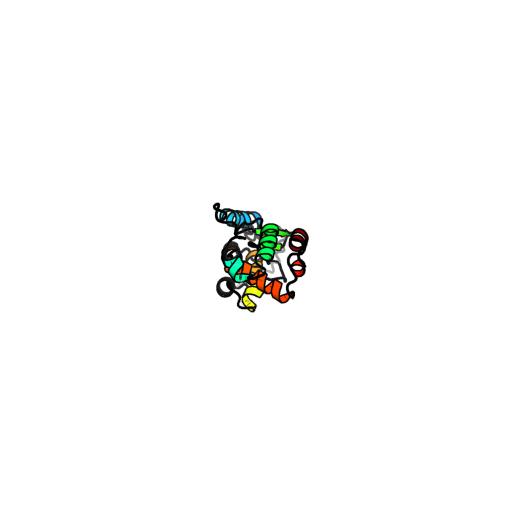5 N N . SER A 1 127 ? -10.948 7.158 8.435 1.00 90.56 127 SER A N 1
ATOM 926 C CA . SER A 1 127 ? -9.690 6.487 8.116 1.00 90.56 127 SER A CA 1
ATOM 927 C C . SER A 1 127 ? -9.283 5.525 9.227 1.00 90.56 127 SER A C 1
ATOM 929 O O . SER A 1 127 ? -9.721 5.631 10.379 1.00 90.56 127 SER A O 1
ATOM 931 N N . CYS A 1 128 ? -8.375 4.614 8.908 1.00 88.62 128 CYS A N 1
ATOM 932 C CA . CYS A 1 128 ? -7.694 3.780 9.880 1.00 88.62 128 CYS A CA 1
ATOM 933 C C . CYS A 1 128 ? -6.898 4.623 10.882 1.00 88.62 128 CYS A C 1
ATOM 935 O O . CYS A 1 128 ? -6.915 4.307 12.071 1.00 88.62 128 CYS A O 1
ATOM 937 N N . TRP A 1 129 ? -6.269 5.726 10.463 1.00 87.12 129 TRP A N 1
ATOM 938 C CA . TRP A 1 129 ? -5.580 6.625 11.396 1.00 87.12 129 TRP A CA 1
ATOM 939 C C . TRP A 1 129 ? -6.521 7.175 12.477 1.00 87.12 129 TRP A C 1
ATOM 941 O O . TRP A 1 129 ? -6.171 7.198 13.658 1.00 87.12 129 TRP A O 1
ATOM 951 N N . GLU A 1 130 ? -7.741 7.570 12.109 1.00 88.81 130 GLU A N 1
ATOM 952 C CA . GLU A 1 130 ? -8.720 8.075 13.074 1.00 88.81 130 GLU A CA 1
ATOM 953 C C . GLU A 1 130 ? -9.107 7.024 14.124 1.00 88.81 130 GLU A C 1
ATOM 955 O O . GLU A 1 130 ? -9.284 7.381 15.291 1.00 88.81 130 GLU A O 1
ATOM 960 N N . THR A 1 131 ? -9.145 5.731 13.769 1.00 87.19 131 THR A N 1
ATOM 961 C CA . THR A 1 131 ? -9.356 4.663 14.766 1.00 87.19 131 THR A CA 1
ATOM 962 C C . THR A 1 131 ? -8.254 4.655 15.828 1.00 87.19 131 THR A C 1
ATOM 964 O O . THR A 1 131 ? -8.544 4.549 17.022 1.00 87.19 131 THR A O 1
ATOM 967 N N . LEU A 1 132 ? -6.994 4.837 15.421 1.00 82.12 132 LEU A N 1
ATOM 968 C CA . LEU A 1 132 ? -5.855 4.911 16.333 1.00 82.12 132 LEU A CA 1
ATOM 969 C C . LEU A 1 132 ? -5.897 6.196 17.171 1.00 82.12 132 LEU A C 1
ATOM 971 O O . LEU A 1 132 ? -5.763 6.140 18.396 1.00 82.12 132 LEU A O 1
ATOM 975 N N . ALA A 1 133 ? -6.149 7.346 16.540 1.00 83.56 133 ALA A N 1
ATOM 976 C CA . ALA A 1 133 ? -6.207 8.651 17.201 1.00 83.56 133 ALA A CA 1
ATOM 977 C C . ALA A 1 133 ? -7.274 8.702 18.312 1.00 83.56 133 ALA A C 1
ATOM 979 O O . ALA A 1 133 ? -7.020 9.233 19.405 1.00 83.56 133 ALA A O 1
ATOM 980 N N . GLN A 1 134 ? -8.432 8.085 18.057 1.00 86.44 134 GLN A N 1
ATOM 981 C CA . GLN A 1 134 ? -9.555 7.969 18.992 1.00 86.44 134 GLN A CA 1
ATOM 982 C C . GLN A 1 134 ? -9.388 6.836 20.025 1.00 86.44 134 GLN A C 1
ATOM 984 O O . GLN A 1 134 ? -10.225 6.682 20.910 1.00 86.44 134 GLN A O 1
ATOM 989 N N . GLY A 1 135 ? -8.302 6.055 19.969 1.00 82.56 135 GLY A N 1
ATOM 990 C CA . GLY A 1 135 ? -8.036 4.969 20.921 1.00 82.56 135 GLY A CA 1
ATOM 991 C C . GLY A 1 135 ? -8.874 3.703 20.693 1.00 82.56 135 GLY A C 1
ATOM 992 O O . GLY A 1 135 ? -8.960 2.849 21.580 1.00 82.56 135 GLY A O 1
ATOM 993 N N . LEU A 1 136 ? -9.466 3.543 19.507 1.00 85.31 136 LEU A N 1
ATOM 994 C CA . LEU A 1 136 ? -10.278 2.392 19.106 1.00 85.31 136 LEU A CA 1
ATOM 995 C C . LEU A 1 136 ? -9.383 1.215 18.684 1.00 85.31 136 LEU A C 1
ATOM 997 O O . LEU A 1 136 ? -9.350 0.805 17.527 1.00 85.31 136 LEU A O 1
ATOM 1001 N N . SER A 1 137 ? -8.647 0.649 19.643 1.00 80.44 137 SER A N 1
ATOM 1002 C CA . SER A 1 137 ? -7.630 -0.391 19.391 1.00 80.44 137 SER A CA 1
ATOM 1003 C C . SER A 1 137 ? -8.135 -1.634 18.641 1.00 80.44 137 SER A C 1
ATOM 1005 O O . SER A 1 137 ? -7.378 -2.227 17.875 1.00 80.44 137 SER A O 1
ATOM 1007 N N . GLY A 1 138 ? -9.402 -2.022 18.830 1.00 82.94 138 GLY A N 1
ATOM 1008 C CA . GLY A 1 138 ? -10.030 -3.112 18.075 1.00 82.94 138 GLY A CA 1
ATOM 1009 C C . GLY A 1 138 ? -10.208 -2.766 16.596 1.00 82.94 138 GLY A C 1
ATOM 1010 O O . GLY A 1 138 ? -9.742 -3.508 15.737 1.00 82.94 138 GLY A O 1
ATOM 1011 N N . ALA A 1 139 ? -10.792 -1.598 16.311 1.00 88.50 139 ALA A N 1
ATOM 1012 C CA . ALA A 1 139 ? -10.983 -1.103 14.949 1.00 88.50 139 ALA A CA 1
ATOM 1013 C C . ALA A 1 139 ? -9.646 -0.870 14.230 1.00 88.50 139 ALA A C 1
ATOM 1015 O O . ALA A 1 139 ? -9.506 -1.222 13.062 1.00 88.50 139 ALA A O 1
ATOM 1016 N N . TRP A 1 140 ? -8.633 -0.376 14.947 1.00 86.38 140 TRP A N 1
ATOM 1017 C CA . TRP A 1 140 ? -7.273 -0.258 14.422 1.00 86.38 140 TRP A CA 1
ATOM 1018 C C . TRP A 1 140 ? -6.692 -1.613 14.002 1.00 86.38 140 TRP A C 1
ATOM 1020 O O . TRP A 1 140 ? -6.175 -1.754 12.894 1.00 86.38 140 TRP A O 1
ATOM 1030 N N . ALA A 1 141 ? -6.814 -2.639 14.849 1.00 83.12 141 ALA A N 1
ATOM 1031 C CA . ALA A 1 141 ? -6.342 -3.981 14.517 1.00 83.12 141 ALA A CA 1
ATOM 1032 C C . ALA A 1 141 ? -7.102 -4.590 13.322 1.00 83.12 141 ALA A C 1
ATOM 1034 O O . ALA A 1 141 ? -6.487 -5.248 12.481 1.00 83.12 141 ALA A O 1
ATOM 1035 N N . GLU A 1 142 ? -8.415 -4.354 13.219 1.00 87.75 142 GLU A N 1
ATOM 1036 C CA . GLU A 1 142 ? -9.226 -4.749 12.057 1.00 87.75 142 GLU A CA 1
ATOM 1037 C C . GLU A 1 142 ? -8.728 -4.058 10.774 1.00 87.75 142 GLU A C 1
ATOM 1039 O O . GLU A 1 142 ? -8.494 -4.725 9.764 1.00 87.75 142 GLU A O 1
ATOM 1044 N N . CYS A 1 143 ? -8.466 -2.751 10.837 1.00 88.56 143 CYS A N 1
ATOM 1045 C CA . CYS A 1 143 ? -7.885 -1.958 9.753 1.00 88.56 143 CYS A CA 1
ATOM 1046 C C . CYS A 1 143 ? -6.545 -2.523 9.272 1.00 88.56 143 CYS A C 1
ATOM 1048 O O . CYS A 1 143 ? -6.379 -2.851 8.095 1.00 88.56 143 CYS A O 1
ATOM 1050 N N . VAL A 1 144 ? -5.598 -2.707 10.194 1.00 85.31 144 VAL A N 1
ATOM 1051 C CA . VAL A 1 144 ? -4.271 -3.261 9.896 1.00 85.31 144 VAL A CA 1
ATOM 1052 C C . VAL A 1 144 ? -4.384 -4.660 9.289 1.00 85.31 144 VAL A C 1
ATOM 1054 O O . VAL A 1 144 ? -3.667 -4.978 8.341 1.00 85.31 144 VAL A O 1
ATOM 1057 N N . SER A 1 145 ? -5.311 -5.484 9.780 1.00 85.56 145 SER A N 1
ATOM 1058 C CA . SER A 1 145 ? -5.575 -6.816 9.230 1.00 85.56 145 SER A CA 1
ATOM 1059 C C . SER A 1 145 ? -6.069 -6.755 7.783 1.00 85.56 145 SER A C 1
ATOM 1061 O O . SER A 1 145 ? -5.580 -7.503 6.938 1.00 85.56 145 SER A O 1
ATOM 1063 N N . VAL A 1 146 ? -6.993 -5.845 7.455 1.00 90.44 146 VAL A N 1
ATOM 1064 C CA . VAL A 1 146 ? -7.454 -5.642 6.071 1.00 90.44 146 VAL A CA 1
ATOM 1065 C C . VAL A 1 146 ? -6.307 -5.169 5.178 1.00 90.44 146 VAL A C 1
ATOM 1067 O O . VAL A 1 146 ? -6.083 -5.767 4.125 1.00 90.44 146 VAL A O 1
ATOM 1070 N N . LEU A 1 147 ? -5.556 -4.155 5.610 1.00 88.6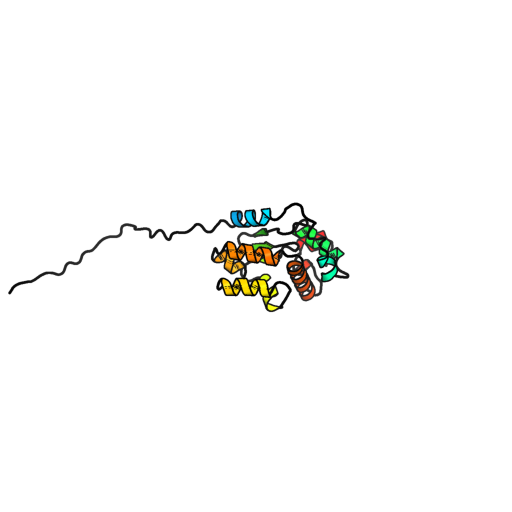2 147 LEU A N 1
ATOM 1071 C CA . LEU A 1 147 ? -4.466 -3.541 4.843 1.00 88.62 147 LEU A CA 1
ATOM 1072 C C . LEU A 1 147 ? -3.251 -4.459 4.651 1.00 88.62 147 LEU A C 1
ATOM 1074 O O . LEU A 1 147 ? -2.518 -4.310 3.674 1.00 88.62 147 LEU A O 1
ATOM 1078 N N . SER A 1 148 ? -3.049 -5.426 5.548 1.00 86.94 148 SER A N 1
ATOM 1079 C CA . SER A 1 148 ? -1.964 -6.414 5.456 1.00 86.94 148 SER A CA 1
ATOM 1080 C C . SER A 1 148 ? -2.269 -7.562 4.489 1.00 86.94 148 SER A C 1
ATOM 1082 O O . SER A 1 148 ? -1.370 -8.323 4.138 1.00 86.94 148 SER A O 1
ATOM 1084 N N . LYS A 1 149 ? -3.521 -7.727 4.037 1.00 88.56 149 LYS A N 1
ATOM 1085 C CA . LYS A 1 149 ? -3.871 -8.801 3.092 1.00 88.56 149 LYS A CA 1
ATOM 1086 C C . LYS A 1 149 ? -3.117 -8.591 1.772 1.00 88.56 149 LYS A C 1
ATOM 1088 O O . LYS A 1 149 ? -3.255 -7.508 1.203 1.00 88.56 149 LYS A O 1
ATOM 1093 N N . PRO A 1 150 ? -2.430 -9.613 1.215 1.00 90.62 150 PRO A N 1
ATOM 1094 C CA . PRO A 1 150 ? -1.633 -9.479 -0.010 1.00 90.62 150 PRO A CA 1
ATOM 1095 C C . PRO A 1 150 ? -2.397 -8.808 -1.152 1.00 90.62 150 PRO A C 1
ATOM 1097 O O . PRO A 1 150 ? -1.962 -7.799 -1.692 1.00 90.62 150 PRO A O 1
ATOM 1100 N N . LYS A 1 151 ? -3.618 -9.279 -1.432 1.00 92.25 151 LYS A N 1
ATOM 1101 C CA . LYS A 1 151 ? -4.492 -8.693 -2.457 1.00 92.25 151 LYS A CA 1
ATOM 1102 C C . LYS A 1 151 ? -4.732 -7.188 -2.264 1.00 92.25 151 LYS A C 1
ATOM 1104 O O . LYS A 1 151 ? -4.754 -6.459 -3.248 1.00 92.25 151 LYS A O 1
ATOM 1109 N N . VAL A 1 152 ? -4.947 -6.734 -1.029 1.00 92.44 152 VAL A N 1
ATOM 1110 C CA . VAL A 1 152 ? -5.217 -5.321 -0.706 1.00 92.44 152 VAL A CA 1
ATOM 1111 C C . VAL A 1 152 ? -3.927 -4.515 -0.824 1.00 92.44 152 VAL A C 1
ATOM 1113 O O . VAL A 1 152 ? -3.857 -3.563 -1.597 1.00 92.44 152 VAL A O 1
ATOM 1116 N N . ASN A 1 153 ? -2.885 -4.957 -0.118 1.00 93.06 153 ASN A N 1
ATOM 1117 C CA . ASN A 1 153 ? -1.597 -4.281 -0.038 1.00 93.06 153 ASN A CA 1
ATOM 1118 C C . ASN A 1 153 ? -0.943 -4.120 -1.420 1.00 93.06 153 ASN A C 1
ATOM 1120 O O . ASN A 1 153 ? -0.480 -3.038 -1.769 1.00 93.06 153 ASN A O 1
ATOM 1124 N N . PHE A 1 154 ? -0.968 -5.174 -2.238 1.00 94.94 154 PHE A N 1
ATOM 1125 C CA . PHE A 1 154 ? -0.347 -5.176 -3.563 1.00 94.94 154 PHE A CA 1
ATOM 1126 C C . PHE A 1 154 ? -1.137 -4.334 -4.555 1.00 94.94 154 PHE A C 1
ATOM 1128 O O . PHE A 1 154 ? -0.537 -3.612 -5.343 1.00 94.94 154 PHE A O 1
ATOM 1135 N N . SER A 1 155 ? -2.472 -4.383 -4.501 1.00 95.88 155 SER A N 1
ATOM 1136 C CA . SER A 1 155 ? -3.306 -3.552 -5.378 1.00 95.88 155 SER A CA 1
ATOM 1137 C C . SER A 1 155 ? -3.108 -2.067 -5.087 1.00 95.88 155 SER A C 1
ATOM 1139 O O . SER A 1 155 ? -3.009 -1.272 -6.016 1.00 95.88 155 SER A O 1
ATOM 1141 N N . ALA A 1 156 ? -2.994 -1.693 -3.811 1.00 94.75 156 ALA A N 1
ATOM 1142 C CA . ALA A 1 156 ? -2.676 -0.326 -3.418 1.00 94.75 156 ALA A CA 1
ATOM 1143 C C . ALA A 1 156 ? -1.272 0.090 -3.881 1.00 94.75 156 ALA A C 1
ATOM 1145 O O . ALA A 1 156 ? -1.107 1.172 -4.439 1.00 94.75 156 ALA A O 1
ATOM 1146 N N . ALA A 1 157 ? -0.272 -0.781 -3.720 1.00 95.31 157 ALA A N 1
ATOM 1147 C CA . ALA A 1 157 ? 1.083 -0.498 -4.181 1.00 95.31 157 ALA A CA 1
ATOM 1148 C C . ALA A 1 157 ? 1.163 -0.348 -5.712 1.00 95.31 157 ALA A C 1
ATOM 1150 O O . ALA A 1 157 ? 1.806 0.570 -6.215 1.00 95.31 157 ALA A O 1
ATOM 1151 N N . LYS A 1 158 ? 0.454 -1.197 -6.461 1.00 97.06 158 LYS A N 1
ATOM 1152 C CA . LYS A 1 158 ? 0.343 -1.098 -7.921 1.00 97.06 158 LYS A CA 1
ATOM 1153 C C . LYS A 1 158 ? -0.344 0.189 -8.361 1.00 97.06 158 LYS A C 1
ATOM 1155 O O . LYS A 1 158 ? 0.129 0.821 -9.295 1.00 97.06 158 LYS A O 1
ATOM 1160 N N . TYR A 1 159 ? -1.417 0.585 -7.680 1.00 95.62 159 TYR A N 1
ATOM 1161 C CA . TYR A 1 159 ? -2.109 1.839 -7.965 1.00 95.62 159 TYR A CA 1
ATOM 1162 C C . TYR A 1 159 ? -1.177 3.048 -7.804 1.00 95.62 159 TYR A C 1
ATOM 1164 O O . TYR A 1 159 ? -1.112 3.894 -8.690 1.00 95.62 159 TYR A O 1
ATOM 1172 N N . LEU A 1 160 ? -0.410 3.093 -6.710 1.00 93.75 160 LEU A N 1
ATOM 1173 C CA . LEU A 1 160 ? 0.591 4.135 -6.466 1.00 93.75 160 LEU A CA 1
ATOM 1174 C C . LEU A 1 160 ? 1.682 4.141 -7.548 1.00 93.75 160 LEU A C 1
ATOM 1176 O O . LEU A 1 160 ? 1.992 5.183 -8.115 1.00 93.75 160 LEU A O 1
ATOM 1180 N N . LEU A 1 161 ? 2.208 2.964 -7.893 1.00 95.56 161 LEU A N 1
ATOM 1181 C CA . LEU A 1 161 ? 3.194 2.818 -8.963 1.00 95.56 161 LEU A CA 1
ATOM 1182 C C . LEU A 1 161 ? 2.666 3.304 -10.320 1.00 95.56 161 LEU A C 1
ATOM 1184 O O . LEU A 1 161 ? 3.401 3.913 -11.089 1.00 95.56 161 LEU A O 1
ATOM 1188 N N . ASP A 1 162 ? 1.404 3.030 -10.641 1.00 95.00 162 ASP A N 1
ATOM 1189 C CA . ASP A 1 162 ? 0.800 3.486 -11.893 1.00 95.00 162 ASP A CA 1
ATOM 1190 C C . ASP A 1 162 ? 0.587 5.004 -11.889 1.00 95.00 162 ASP A C 1
ATOM 1192 O O . ASP A 1 162 ? 0.879 5.669 -12.884 1.00 95.00 162 ASP A O 1
ATOM 1196 N N . ALA A 1 163 ? 0.148 5.563 -10.757 1.00 92.25 163 ALA A N 1
ATOM 1197 C CA . ALA A 1 163 ? -0.026 7.002 -10.579 1.00 92.25 163 ALA A CA 1
ATOM 1198 C C . ALA A 1 163 ? 1.296 7.778 -10.716 1.00 92.25 163 ALA A C 1
ATOM 1200 O O . ALA A 1 163 ? 1.292 8.911 -11.196 1.00 92.25 163 ALA A O 1
ATOM 1201 N N . SER A 1 164 ? 2.429 7.161 -10.366 1.00 93.31 164 SER A N 1
ATOM 1202 C CA . SER A 1 164 ? 3.767 7.740 -10.526 1.00 93.31 164 SER A CA 1
ATOM 1203 C C . SER A 1 164 ? 4.379 7.547 -11.923 1.00 93.31 164 SER A C 1
ATOM 1205 O O . SER A 1 164 ? 5.552 7.863 -12.144 1.00 93.31 164 SER A O 1
ATOM 1207 N N . GLY A 1 165 ? 3.624 7.005 -12.887 1.00 95.00 165 GLY A N 1
ATOM 1208 C CA . GLY A 1 165 ? 4.146 6.674 -14.217 1.00 95.00 165 GLY A CA 1
ATOM 1209 C C . GLY A 1 165 ? 5.164 5.531 -14.189 1.00 95.00 165 GLY A C 1
ATOM 1210 O O . GLY A 1 165 ? 6.006 5.416 -15.077 1.00 95.00 165 GLY A O 1
ATOM 1211 N N . GLY A 1 166 ? 5.106 4.691 -13.159 1.00 94.75 166 GLY A N 1
ATOM 1212 C CA . GLY A 1 166 ? 5.958 3.530 -12.995 1.00 94.75 166 GLY A CA 1
ATOM 1213 C C . GLY A 1 166 ? 7.246 3.765 -12.209 1.00 94.75 166 GLY A C 1
ATOM 1214 O O . GLY A 1 166 ? 8.081 2.862 -12.197 1.00 94.75 166 GLY A O 1
ATOM 1215 N N . LYS A 1 167 ? 7.411 4.910 -11.549 1.00 95.75 167 LYS A N 1
ATOM 1216 C CA . LYS A 1 167 ? 8.589 5.215 -10.728 1.00 95.75 167 LYS A CA 1
ATOM 1217 C C . LYS A 1 167 ? 8.399 4.700 -9.305 1.00 95.75 167 LYS A C 1
ATOM 1219 O O . LYS A 1 167 ? 7.506 5.165 -8.593 1.00 95.75 167 LYS A O 1
ATOM 1224 N N . TRP A 1 168 ? 9.221 3.744 -8.888 1.00 95.56 168 TRP A N 1
ATOM 1225 C CA . TRP A 1 168 ? 9.193 3.206 -7.526 1.00 95.56 168 TRP A CA 1
ATOM 1226 C C . TRP A 1 168 ? 9.712 4.227 -6.515 1.00 95.56 168 TRP A C 1
ATOM 1228 O O . TRP A 1 168 ? 9.210 4.291 -5.392 1.00 95.56 168 TRP A O 1
ATOM 1238 N N . SER A 1 169 ? 10.669 5.056 -6.935 1.00 94.75 169 SER A N 1
ATOM 1239 C CA . SER A 1 169 ? 11.322 6.072 -6.108 1.00 94.75 169 SER A CA 1
ATOM 1240 C C . SER A 1 169 ? 10.369 7.124 -5.518 1.00 94.75 169 SER A C 1
ATOM 1242 O O . SER A 1 169 ? 10.638 7.645 -4.440 1.00 94.75 169 SER A O 1
ATOM 1244 N N . GLU A 1 170 ? 9.221 7.376 -6.154 1.00 93.06 170 GLU A N 1
ATOM 1245 C CA . GLU A 1 170 ? 8.211 8.344 -5.687 1.00 93.06 170 GLU A CA 1
ATOM 1246 C C . GLU A 1 170 ? 7.481 7.897 -4.407 1.00 93.06 170 GLU A C 1
ATOM 1248 O O . GLU A 1 170 ? 6.926 8.712 -3.671 1.00 93.06 170 GLU A O 1
ATOM 1253 N N . HIS A 1 171 ? 7.457 6.591 -4.130 1.00 90.19 171 HIS A N 1
ATOM 1254 C CA . HIS A 1 171 ? 6.711 6.028 -3.001 1.00 90.19 171 HIS A CA 1
ATOM 1255 C C . HIS A 1 171 ? 7.558 5.149 -2.082 1.00 90.19 171 HIS A C 1
ATOM 1257 O O . HIS A 1 171 ? 7.221 5.027 -0.905 1.00 90.19 171 HIS A O 1
ATOM 1263 N N . TRP A 1 172 ? 8.649 4.580 -2.600 1.00 92.88 172 TRP A N 1
ATOM 1264 C CA . TRP A 1 172 ? 9.599 3.739 -1.872 1.00 92.88 172 TRP A CA 1
ATOM 1265 C C . TRP A 1 172 ? 11.043 4.097 -2.260 1.00 92.88 172 TRP A C 1
ATOM 1267 O O . TRP A 1 172 ? 11.736 3.274 -2.860 1.00 92.88 172 TRP A O 1
ATOM 1277 N N . PRO A 1 173 ? 11.520 5.321 -1.959 1.00 92.19 173 PRO A N 1
ATOM 1278 C CA . PRO A 1 173 ? 12.818 5.816 -2.428 1.00 92.19 173 PRO A CA 1
ATOM 1279 C C . PRO A 1 173 ? 13.986 4.922 -1.999 1.00 92.19 173 PRO A C 1
ATOM 1281 O O . PRO A 1 173 ? 14.792 4.520 -2.835 1.00 92.19 173 PRO A O 1
ATOM 1284 N N . THR A 1 174 ? 14.034 4.533 -0.722 1.00 91.25 174 THR A N 1
ATOM 1285 C CA . THR A 1 174 ? 15.108 3.686 -0.184 1.00 91.25 174 THR A CA 1
ATOM 1286 C C . THR A 1 174 ? 15.097 2.290 -0.804 1.00 91.25 174 THR A C 1
ATOM 1288 O O . THR A 1 174 ? 16.138 1.783 -1.219 1.00 91.25 174 THR A O 1
ATOM 1291 N N . ALA A 1 175 ? 13.929 1.647 -0.905 1.00 93.00 175 ALA A N 1
ATOM 1292 C CA . ALA A 1 175 ? 13.843 0.331 -1.530 1.00 93.00 175 ALA A CA 1
ATOM 1293 C C . ALA A 1 175 ? 14.145 0.388 -3.033 1.00 93.00 175 ALA A C 1
ATOM 1295 O O . ALA A 1 175 ? 14.820 -0.507 -3.537 1.00 93.00 175 ALA A O 1
ATOM 1296 N N . ALA A 1 176 ? 13.700 1.433 -3.737 1.00 96.31 176 ALA A N 1
ATOM 1297 C CA . ALA A 1 176 ? 14.006 1.643 -5.148 1.00 96.31 176 ALA A CA 1
ATOM 1298 C C . ALA A 1 176 ? 15.518 1.772 -5.376 1.00 96.31 176 ALA A C 1
ATOM 1300 O O . ALA A 1 176 ? 16.058 1.067 -6.228 1.00 96.31 176 ALA A O 1
ATOM 1301 N N . GLU A 1 177 ? 16.214 2.568 -4.559 1.00 96.31 177 GLU A N 1
ATOM 1302 C CA . GLU A 1 177 ? 17.677 2.687 -4.588 1.00 96.31 177 GLU A CA 1
ATOM 1303 C C . GLU A 1 177 ? 18.351 1.326 -4.359 1.00 96.31 177 GLU A C 1
ATOM 1305 O O . GLU A 1 177 ? 19.145 0.871 -5.182 1.00 96.31 177 GLU A O 1
ATOM 1310 N N . MET A 1 178 ? 17.972 0.609 -3.296 1.00 95.06 178 MET A N 1
ATOM 1311 C CA . MET A 1 178 ? 18.533 -0.712 -2.973 1.00 95.06 178 MET A CA 1
ATOM 1312 C C . MET A 1 178 ? 18.236 -1.790 -4.028 1.00 95.06 178 MET A C 1
ATOM 1314 O O . MET A 1 178 ? 18.913 -2.821 -4.058 1.00 95.06 178 MET A O 1
ATOM 1318 N N . CYS A 1 179 ? 17.203 -1.587 -4.844 1.00 96.25 179 CYS A N 1
ATOM 1319 C CA . CYS A 1 179 ? 16.797 -2.471 -5.932 1.00 96.25 179 CYS A CA 1
ATOM 1320 C C . CYS A 1 179 ? 17.289 -1.998 -7.311 1.00 96.25 179 CYS A C 1
ATOM 1322 O O . CYS A 1 179 ? 17.043 -2.697 -8.293 1.00 96.25 179 CYS A O 1
ATOM 1324 N N . ASN A 1 180 ? 17.999 -0.864 -7.395 1.00 96.25 180 ASN A N 1
ATOM 1325 C CA . ASN A 1 180 ? 18.419 -0.213 -8.642 1.00 96.25 180 ASN A CA 1
ATOM 1326 C C . ASN A 1 180 ? 17.245 0.063 -9.606 1.00 96.25 180 ASN A C 1
ATOM 1328 O O . ASN A 1 180 ? 17.330 -0.228 -10.800 1.00 96.25 180 ASN A O 1
ATOM 1332 N N . LEU A 1 181 ? 16.135 0.586 -9.078 1.00 93.94 181 LEU A N 1
ATOM 1333 C CA . LEU A 1 181 ? 14.908 0.873 -9.825 1.00 93.94 181 LEU A CA 1
ATOM 1334 C C . LEU A 1 181 ? 14.721 2.383 -10.053 1.00 93.94 181 LEU A C 1
ATOM 1336 O O . LEU A 1 181 ? 15.152 3.174 -9.212 1.00 93.94 181 LEU A O 1
ATOM 1340 N N . PRO A 1 182 ? 14.073 2.780 -11.167 1.00 78.12 182 PRO A N 1
ATOM 1341 C CA . PRO A 1 182 ? 13.701 4.171 -11.414 1.00 78.12 182 PRO A CA 1
ATOM 1342 C C . PRO A 1 182 ? 12.627 4.679 -10.442 1.00 78.12 182 PRO A C 1
ATOM 1344 O O . PRO A 1 182 ? 11.796 3.878 -9.951 1.00 78.12 182 PRO A O 1
#

pLDDT: mean 75.74, std 22.87, range [28.03, 97.94]